Protein AF-A0A928T4J9-F1 (afdb_monomer)

Sequence (83 aa):
MKAAATSDTSLAERLVAFAERGPGDAYYRLSRVVARVLVSRRLRQRKKWCDLARQLSQNAGVEDRLVMQAMRWLNQTQPIAQS

Foldseek 3Di:
DDPDDPDPQDPLNVQVVCCVVDPVCSLVVLLVLLLVCVLDPVSVVDVSSVVSSVSNVVDPSNDPVSSVVSVVVSVVPPDPPDD

Secondary structure (DSSP, 8-state):
----------HHHHHHHHHHTS-TTHHHHHHHHHHHHHH-HHHHTSHHHHHHHHHHTTSTTS-HHHHHHHHHHHHHHS-----

pLDDT: mean 74.88, std 15.57, range [36.91, 89.88]

Solvent-accessible surface area (backbone atoms only — not comparable to full-atom values): 4877 Å² total; per-residue (Å²): 135,82,87,72,93,81,74,92,71,48,72,42,58,56,52,49,58,45,29,76,75,43,60,94,59,36,34,58,51,52,23,50,51,34,28,52,32,73,70,33,69,76,40,54,72,36,63,71,48,46,53,40,31,55,54,42,61,69,36,86,69,29,44,64,66,56,34,50,48,46,52,49,50,51,66,66,69,47,74,77,81,78,128

Structure (mmCIF, N/CA/C/O backbone):
data_AF-A0A928T4J9-F1
#
_entry.id   AF-A0A928T4J9-F1
#
loop_
_atom_site.group_PDB
_atom_site.id
_atom_site.type_symbol
_atom_site.label_atom_id
_atom_site.label_alt_id
_atom_site.label_comp_id
_atom_site.label_asym_id
_atom_site.label_entity_id
_atom_site.label_seq_id
_atom_site.pdbx_PDB_ins_code
_atom_site.Cartn_x
_atom_site.Cartn_y
_atom_site.Cartn_z
_atom_site.occupancy
_atom_site.B_iso_or_equiv
_atom_site.auth_seq_id
_atom_site.auth_comp_id
_atom_site.auth_asym_id
_atom_site.auth_atom_id
_atom_site.pdbx_PDB_model_num
ATOM 1 N N . MET A 1 1 ? -0.999 38.818 -13.766 1.00 40.03 1 MET A N 1
ATOM 2 C CA . MET A 1 1 ? -1.367 37.422 -14.090 1.00 40.03 1 MET A CA 1
ATOM 3 C C . MET A 1 1 ? -0.954 36.547 -12.914 1.00 40.03 1 MET A C 1
ATOM 5 O O . MET A 1 1 ? 0.216 36.533 -12.567 1.00 40.03 1 MET A O 1
ATOM 9 N N . LYS A 1 2 ? -1.928 35.958 -12.214 1.00 36.91 2 LYS A N 1
ATOM 10 C CA . LYS A 1 2 ? -1.759 35.249 -10.936 1.00 36.91 2 LYS A CA 1
ATOM 11 C C . LYS A 1 2 ? -1.430 33.787 -11.255 1.00 36.91 2 LYS A C 1
ATOM 13 O O . LYS A 1 2 ? -2.294 33.091 -11.775 1.00 36.91 2 LYS A O 1
ATOM 18 N N . ALA A 1 3 ? -0.193 33.349 -11.017 1.00 37.19 3 ALA A N 1
ATOM 19 C CA . ALA A 1 3 ? 0.172 31.942 -11.161 1.00 37.19 3 ALA A CA 1
ATOM 20 C C . ALA A 1 3 ? -0.590 31.138 -10.096 1.00 37.19 3 ALA A C 1
ATOM 22 O O . ALA A 1 3 ? -0.354 31.285 -8.897 1.00 37.19 3 ALA A O 1
ATOM 23 N N . ALA A 1 4 ? -1.591 30.389 -10.550 1.00 37.78 4 ALA A N 1
ATOM 24 C CA . ALA A 1 4 ? -2.420 29.529 -9.729 1.00 37.78 4 ALA A CA 1
ATOM 25 C C . ALA A 1 4 ? -1.626 28.288 -9.294 1.00 37.78 4 ALA A C 1
ATOM 27 O O . ALA A 1 4 ? -0.815 27.761 -10.048 1.00 37.78 4 ALA A O 1
ATOM 28 N N . ALA A 1 5 ? -1.872 27.868 -8.056 1.00 47.28 5 ALA A N 1
ATOM 29 C CA . ALA A 1 5 ? -1.272 26.736 -7.367 1.00 47.28 5 ALA A CA 1
ATOM 30 C C . ALA A 1 5 ? -1.148 25.460 -8.226 1.00 47.28 5 ALA A C 1
ATOM 32 O O . ALA A 1 5 ? -2.144 24.885 -8.653 1.00 47.28 5 ALA A O 1
ATOM 33 N N . THR A 1 6 ? 0.080 24.977 -8.390 1.00 46.56 6 THR A N 1
ATOM 34 C CA . THR A 1 6 ? 0.423 23.631 -8.877 1.00 46.56 6 THR A CA 1
ATOM 35 C C . THR A 1 6 ? 1.606 23.183 -8.009 1.00 46.56 6 THR A C 1
ATOM 37 O O . THR A 1 6 ? 2.646 23.832 -8.049 1.00 46.56 6 THR A O 1
ATOM 40 N N . SER A 1 7 ? 1.557 22.193 -7.121 1.00 45.56 7 SER A N 1
ATOM 41 C CA . SER A 1 7 ? 0.710 21.009 -7.050 1.00 45.56 7 SER A CA 1
ATOM 42 C C . SER A 1 7 ? 0.740 20.491 -5.606 1.00 45.56 7 SER A C 1
ATOM 44 O O . SER A 1 7 ? 1.820 20.203 -5.090 1.00 45.56 7 SER A O 1
ATOM 46 N N . ASP A 1 8 ? -0.412 20.318 -4.956 1.00 52.88 8 ASP A N 1
ATOM 47 C CA . ASP A 1 8 ? -0.514 19.462 -3.763 1.00 52.88 8 ASP A CA 1
ATOM 48 C C . ASP A 1 8 ? -0.454 18.002 -4.235 1.00 52.88 8 ASP A C 1
ATOM 50 O O . ASP A 1 8 ? -1.449 17.279 -4.258 1.00 52.88 8 ASP A O 1
ATOM 54 N N . THR A 1 9 ? 0.712 17.581 -4.732 1.00 63.91 9 THR A N 1
ATOM 55 C CA . THR A 1 9 ? 0.924 16.201 -5.166 1.00 63.91 9 THR A CA 1
ATOM 56 C C . THR A 1 9 ? 0.698 15.305 -3.962 1.00 63.91 9 THR A C 1
ATOM 58 O O . THR A 1 9 ? 1.374 15.433 -2.931 1.00 63.91 9 THR A O 1
ATOM 61 N N . SER A 1 10 ? -0.275 14.409 -4.083 1.00 82.75 10 SER A N 1
ATOM 62 C CA . SER A 1 10 ? -0.664 13.531 -2.993 1.00 82.75 10 SER A CA 1
ATOM 63 C C . SER A 1 10 ? 0.543 12.704 -2.541 1.00 82.75 10 SER A C 1
ATOM 65 O O . SER A 1 10 ? 1.439 12.358 -3.317 1.00 82.75 10 SER A O 1
ATOM 67 N N . LEU A 1 11 ? 0.599 12.369 -1.249 1.00 85.44 11 LEU A N 1
ATOM 68 C CA . LEU A 1 11 ? 1.676 11.525 -0.727 1.00 85.44 11 LEU A CA 1
ATOM 69 C C . LEU A 1 11 ? 1.766 10.192 -1.494 1.00 85.44 11 LEU A C 1
ATOM 71 O O . LEU A 1 11 ? 2.866 9.688 -1.693 1.00 85.44 11 LEU A O 1
ATOM 75 N N . ALA A 1 12 ? 0.629 9.653 -1.945 1.00 85.56 12 ALA A N 1
ATOM 76 C CA . ALA A 1 12 ? 0.577 8.446 -2.761 1.00 85.56 12 ALA A CA 1
ATOM 77 C C . ALA A 1 12 ? 1.314 8.625 -4.095 1.00 85.56 12 ALA A C 1
ATOM 79 O O . ALA A 1 12 ? 2.197 7.831 -4.403 1.00 85.56 12 ALA A O 1
ATOM 80 N N . GLU A 1 13 ? 1.024 9.694 -4.838 1.00 86.06 13 GLU A N 1
ATOM 81 C CA . GLU A 1 13 ? 1.690 9.996 -6.113 1.00 86.06 13 GLU A CA 1
ATOM 82 C C . GLU A 1 13 ? 3.199 10.174 -5.940 1.00 86.06 13 GLU A C 1
ATOM 84 O O . GLU A 1 13 ? 3.979 9.658 -6.734 1.00 86.06 13 GLU A O 1
ATOM 89 N N . ARG A 1 14 ? 3.639 10.838 -4.865 1.00 88.06 14 ARG A N 1
ATOM 90 C CA . ARG A 1 14 ? 5.075 10.994 -4.577 1.00 88.06 14 ARG A CA 1
ATOM 91 C C . ARG A 1 14 ? 5.759 9.656 -4.310 1.00 88.06 14 ARG A C 1
ATOM 93 O O . ARG A 1 14 ? 6.892 9.450 -4.735 1.00 88.06 14 ARG A O 1
ATOM 100 N N . LEU A 1 15 ? 5.086 8.762 -3.590 1.00 87.81 15 LEU A N 1
ATOM 101 C CA . LEU A 1 15 ? 5.593 7.426 -3.288 1.00 87.81 15 LEU A CA 1
ATOM 102 C C . LEU A 1 15 ? 5.637 6.536 -4.536 1.00 87.81 15 LEU A C 1
ATOM 104 O O . LEU A 1 15 ? 6.600 5.794 -4.707 1.00 87.81 15 LEU A O 1
ATOM 108 N N . VAL A 1 16 ? 4.641 6.646 -5.416 1.00 87.12 16 VAL A N 1
ATOM 109 C CA . VAL A 1 16 ? 4.614 5.965 -6.718 1.00 87.12 16 VAL A CA 1
ATOM 110 C C . VAL A 1 16 ? 5.732 6.479 -7.619 1.00 87.12 16 VAL A C 1
ATOM 112 O O . VAL A 1 16 ? 6.529 5.682 -8.096 1.00 87.12 16 VAL A O 1
ATOM 115 N N . ALA A 1 17 ? 5.870 7.797 -7.778 1.00 86.81 17 ALA A N 1
ATOM 116 C CA . ALA A 1 17 ? 6.931 8.390 -8.593 1.00 86.81 17 ALA A CA 1
ATOM 117 C C . ALA A 1 17 ? 8.333 8.022 -8.075 1.00 86.81 17 ALA A C 1
ATOM 119 O O . ALA A 1 17 ? 9.275 7.851 -8.850 1.00 86.81 17 ALA A O 1
ATOM 120 N N . PHE A 1 18 ? 8.482 7.877 -6.754 1.00 87.12 18 PHE A N 1
ATOM 121 C CA . PHE A 1 18 ? 9.704 7.344 -6.163 1.00 87.12 18 PHE A CA 1
ATOM 122 C C . PHE A 1 18 ? 9.905 5.863 -6.499 1.00 87.12 18 PHE A C 1
ATOM 124 O O . PHE A 1 18 ? 11.032 5.459 -6.760 1.00 87.12 18 PHE A O 1
ATOM 131 N N . ALA A 1 19 ? 8.842 5.056 -6.509 1.00 86.88 19 ALA A N 1
ATOM 132 C CA . ALA A 1 19 ? 8.932 3.644 -6.859 1.00 86.88 19 ALA A CA 1
ATOM 133 C C . ALA A 1 19 ? 9.260 3.410 -8.339 1.00 86.88 19 ALA A C 1
ATOM 135 O O . ALA A 1 19 ? 10.060 2.532 -8.638 1.00 86.88 19 ALA A O 1
ATOM 136 N N . GLU A 1 20 ? 8.729 4.233 -9.243 1.00 85.44 20 GLU A N 1
ATOM 137 C CA . GLU A 1 20 ? 9.052 4.205 -10.678 1.00 85.44 20 GLU A CA 1
ATOM 138 C C . GLU A 1 20 ? 10.530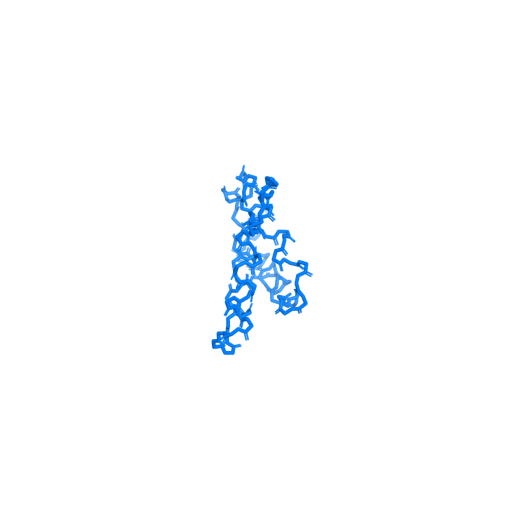 4.481 -10.963 1.00 85.44 20 GLU A C 1
ATOM 140 O O . GLU A 1 20 ? 11.110 3.905 -11.878 1.00 85.44 20 GLU A O 1
ATOM 145 N N . ARG A 1 21 ? 11.141 5.373 -10.177 1.00 86.31 21 ARG A N 1
ATOM 146 C CA . ARG 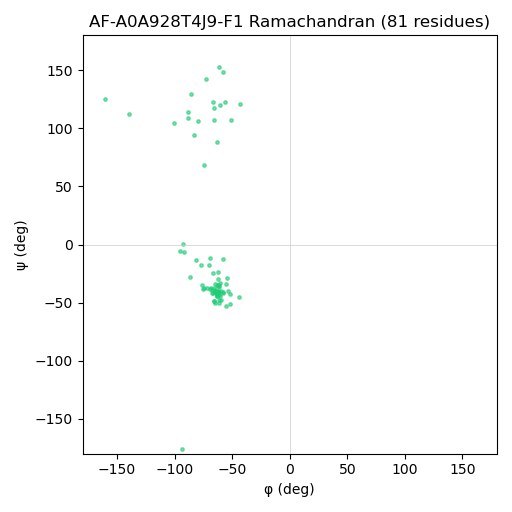A 1 21 ? 12.552 5.776 -10.313 1.00 86.31 21 ARG A CA 1
ATOM 147 C C . ARG A 1 21 ? 13.486 4.996 -9.390 1.00 86.31 21 ARG A C 1
ATOM 149 O O . ARG A 1 21 ? 14.693 5.230 -9.387 1.00 86.31 21 ARG A O 1
ATOM 156 N N . GLY A 1 22 ? 12.907 4.167 -8.535 1.00 78.00 22 GLY A N 1
ATOM 157 C CA . GLY A 1 22 ? 13.568 3.535 -7.414 1.00 78.00 22 GLY A CA 1
ATOM 158 C C . GLY A 1 22 ? 14.110 2.149 -7.749 1.00 78.00 22 GLY A C 1
ATOM 159 O O . GLY A 1 22 ? 14.042 1.687 -8.887 1.00 78.00 22 GLY A O 1
ATOM 160 N N . PRO A 1 23 ? 14.656 1.458 -6.740 1.00 72.56 23 PRO A N 1
ATOM 161 C CA . PRO A 1 23 ? 15.068 0.068 -6.881 1.00 72.56 23 PRO A CA 1
ATOM 162 C C . PRO A 1 23 ? 13.868 -0.825 -7.233 1.00 72.56 23 PRO A C 1
ATOM 164 O O . PRO A 1 23 ? 12.734 -0.533 -6.852 1.00 72.56 23 PRO A O 1
ATOM 167 N N . GLY A 1 24 ? 14.118 -1.947 -7.915 1.00 77.12 24 GLY A N 1
ATOM 168 C CA . GLY A 1 24 ? 13.067 -2.852 -8.409 1.00 77.12 24 GLY A CA 1
ATOM 169 C C . GLY A 1 24 ? 12.126 -3.426 -7.335 1.00 77.12 24 GLY A C 1
ATOM 170 O O . GLY A 1 24 ? 11.072 -3.956 -7.667 1.00 77.12 24 GLY A O 1
ATOM 171 N N . ASP A 1 25 ? 12.457 -3.291 -6.047 1.00 82.31 25 ASP A N 1
ATOM 172 C CA . ASP A 1 25 ? 11.617 -3.700 -4.916 1.00 82.31 25 ASP A CA 1
ATOM 173 C C . ASP A 1 25 ? 10.708 -2.578 -4.371 1.00 82.31 25 ASP A C 1
ATOM 175 O O . ASP A 1 25 ? 9.961 -2.789 -3.411 1.00 82.31 25 ASP A O 1
ATOM 179 N N . ALA A 1 26 ? 10.740 -1.370 -4.936 1.00 84.44 26 ALA A N 1
ATOM 180 C CA . ALA A 1 26 ? 10.009 -0.233 -4.384 1.00 84.44 26 ALA A CA 1
ATOM 181 C C . ALA A 1 26 ? 8.483 -0.438 -4.411 1.00 84.44 26 ALA A C 1
ATOM 183 O O . ALA A 1 26 ? 7.805 -0.191 -3.410 1.00 84.44 26 ALA A O 1
ATOM 184 N N . TYR A 1 27 ? 7.947 -0.996 -5.496 1.00 84.19 27 TYR A N 1
ATOM 185 C CA . TYR A 1 27 ? 6.534 -1.374 -5.604 1.00 84.19 27 TYR A CA 1
ATOM 186 C C . TYR A 1 27 ? 6.116 -2.459 -4.604 1.00 84.19 27 TYR A C 1
ATOM 188 O O . TYR A 1 27 ? 5.028 -2.406 -4.016 1.00 84.19 27 TYR A O 1
ATOM 196 N N . TYR A 1 28 ? 7.019 -3.396 -4.311 1.00 83.38 28 TYR A N 1
ATOM 197 C CA . TYR A 1 28 ? 6.817 -4.389 -3.260 1.00 83.38 28 TYR A CA 1
ATOM 198 C C . TYR A 1 28 ? 6.690 -3.723 -1.879 1.00 83.38 28 TYR A C 1
ATOM 200 O O . TYR A 1 28 ? 5.814 -4.071 -1.081 1.00 83.38 28 TYR A O 1
ATOM 208 N N . ARG A 1 29 ? 7.501 -2.696 -1.594 1.00 85.88 29 ARG A N 1
ATOM 209 C CA . ARG A 1 29 ? 7.400 -1.924 -0.342 1.00 85.88 29 ARG A CA 1
ATOM 210 C C . ARG A 1 29 ? 6.080 -1.159 -0.238 1.00 85.88 29 ARG A C 1
ATOM 212 O O . ARG A 1 29 ? 5.481 -1.168 0.838 1.00 85.88 29 ARG A O 1
ATOM 219 N N . LEU A 1 30 ? 5.599 -0.554 -1.327 1.00 87.81 30 LEU A N 1
ATOM 220 C CA . LEU A 1 30 ? 4.285 0.109 -1.353 1.00 87.81 30 LEU A CA 1
ATOM 221 C C . LEU A 1 30 ? 3.154 -0.881 -1.055 1.00 87.81 30 LEU A C 1
ATOM 223 O O . LEU A 1 30 ? 2.313 -0.619 -0.193 1.00 87.81 30 LEU A O 1
ATOM 227 N N . SER A 1 31 ? 3.206 -2.062 -1.668 1.00 86.06 31 SER A N 1
ATOM 228 C CA . SER A 1 31 ? 2.254 -3.150 -1.416 1.00 86.06 31 SER A CA 1
ATOM 229 C C . SER A 1 31 ? 2.241 -3.571 0.059 1.00 86.06 31 SER A C 1
ATOM 231 O O . SER A 1 31 ? 1.178 -3.743 0.658 1.00 86.06 31 SER A O 1
ATOM 233 N N . ARG A 1 32 ? 3.413 -3.642 0.709 1.00 85.25 32 ARG A N 1
ATOM 234 C CA . ARG A 1 32 ? 3.513 -3.916 2.155 1.00 85.25 32 ARG A CA 1
ATOM 235 C C . ARG A 1 32 ? 2.913 -2.813 3.023 1.00 85.25 32 ARG A C 1
ATOM 237 O O . ARG A 1 32 ? 2.374 -3.121 4.086 1.00 85.25 32 ARG A O 1
ATOM 244 N N . VAL A 1 33 ? 3.001 -1.549 2.611 1.00 87.56 33 VAL A N 1
ATOM 245 C CA . VAL A 1 33 ? 2.360 -0.436 3.329 1.00 87.56 33 VAL A CA 1
ATOM 246 C C . VAL A 1 33 ? 0.842 -0.570 3.257 1.00 87.56 33 VAL A C 1
ATOM 248 O O . VAL A 1 33 ? 0.195 -0.538 4.305 1.00 87.56 33 VAL A O 1
ATOM 251 N N . VAL A 1 34 ? 0.289 -0.794 2.060 1.00 87.81 34 VAL A N 1
ATOM 252 C CA . VAL A 1 34 ? -1.151 -1.029 1.854 1.00 87.81 34 VAL A CA 1
ATOM 253 C C . VAL A 1 34 ? -1.624 -2.187 2.726 1.00 87.81 34 VAL A C 1
ATOM 255 O O . VAL A 1 34 ? -2.518 -2.016 3.557 1.00 87.81 34 VAL A O 1
ATOM 258 N N . ALA A 1 35 ? -0.948 -3.332 2.629 1.00 85.12 35 ALA A N 1
ATOM 259 C CA . ALA A 1 35 ? -1.206 -4.488 3.472 1.00 85.12 35 ALA A CA 1
ATOM 260 C C . ALA A 1 35 ? -1.194 -4.125 4.964 1.00 85.12 35 ALA A C 1
ATOM 262 O O . ALA A 1 35 ? -2.159 -4.392 5.676 1.00 85.12 35 ALA A O 1
ATOM 263 N N . ARG A 1 36 ? -0.144 -3.453 5.452 1.00 86.19 36 ARG A N 1
ATOM 264 C CA . ARG A 1 36 ? -0.003 -3.098 6.872 1.00 86.19 36 ARG A CA 1
ATOM 265 C C . ARG A 1 36 ? -1.124 -2.186 7.377 1.00 86.19 36 ARG A C 1
ATOM 267 O O . ARG A 1 36 ? -1.543 -2.307 8.530 1.00 86.19 36 ARG A O 1
ATOM 274 N N . VAL A 1 37 ? -1.615 -1.281 6.535 1.00 88.12 37 VAL A N 1
ATOM 275 C CA . VAL A 1 37 ? -2.784 -0.464 6.871 1.00 88.12 37 VAL A CA 1
ATOM 276 C C . VAL A 1 37 ? -4.018 -1.346 7.002 1.00 88.12 37 VAL A C 1
ATOM 278 O O . VAL A 1 37 ? -4.705 -1.256 8.015 1.00 88.12 37 VAL A O 1
ATOM 281 N N . LEU A 1 38 ? -4.267 -2.228 6.032 1.00 82.69 38 LEU A N 1
ATOM 282 C CA . LEU A 1 38 ? -5.434 -3.113 6.026 1.00 82.69 38 LEU A CA 1
ATOM 283 C C . LEU A 1 38 ? -5.440 -4.067 7.225 1.00 82.69 38 LEU A C 1
ATOM 285 O O . LEU A 1 38 ? -6.497 -4.324 7.804 1.00 82.69 38 LEU A O 1
ATOM 289 N N . VAL A 1 39 ? -4.264 -4.535 7.649 1.00 83.75 39 VAL A N 1
ATOM 290 C CA . VAL A 1 39 ? -4.163 -5.482 8.758 1.00 83.75 39 VAL A CA 1
ATOM 291 C C . VAL A 1 39 ? -4.346 -4.841 10.129 1.00 83.75 39 VAL A C 1
ATOM 293 O O . VAL A 1 39 ? -4.917 -5.433 11.045 1.00 83.75 39 VAL A O 1
ATOM 296 N N . SER A 1 40 ? -3.873 -3.607 10.299 1.00 86.38 40 SER A N 1
ATOM 297 C CA . SER A 1 40 ? -3.825 -2.970 11.608 1.00 86.38 40 SER A CA 1
ATOM 298 C C . SER A 1 40 ? -5.122 -2.227 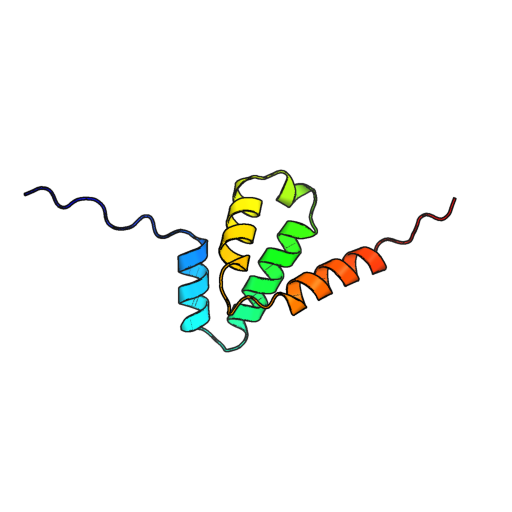11.908 1.00 86.38 40 SER A C 1
ATOM 300 O O . SER A 1 40 ? -5.422 -1.198 11.305 1.00 86.38 40 SER A O 1
ATOM 302 N N . ARG A 1 41 ? -5.877 -2.687 12.915 1.00 83.00 41 ARG A N 1
ATOM 303 C CA . ARG A 1 41 ? -7.091 -1.996 1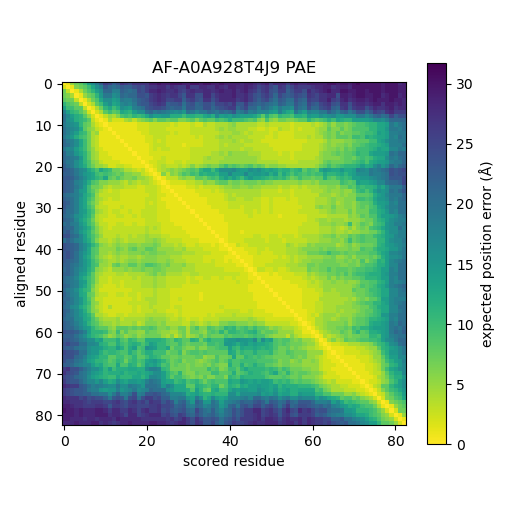3.396 1.00 83.00 41 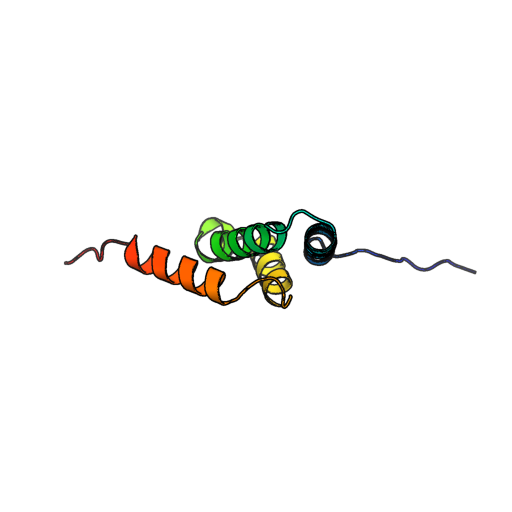ARG A CA 1
ATOM 304 C C . ARG A 1 41 ? -6.818 -0.530 13.759 1.00 83.00 41 ARG A C 1
ATOM 306 O O . ARG A 1 41 ? -7.605 0.342 13.407 1.00 83.00 41 ARG A O 1
ATOM 313 N N . ARG A 1 42 ? -5.674 -0.248 14.393 1.00 88.88 42 ARG A N 1
ATOM 314 C CA . ARG A 1 42 ? -5.261 1.113 14.774 1.00 88.88 42 ARG A CA 1
ATOM 315 C C . ARG A 1 42 ? -4.996 2.010 13.562 1.00 88.88 42 ARG A C 1
ATOM 317 O O . ARG A 1 42 ? -5.309 3.196 13.609 1.00 88.88 42 ARG A O 1
ATOM 324 N N . LEU A 1 43 ? -4.413 1.470 12.489 1.00 86.75 43 LEU A N 1
ATOM 325 C CA . LEU A 1 43 ? -4.191 2.240 11.261 1.00 86.75 43 LEU A CA 1
ATOM 326 C C . LEU A 1 43 ? -5.497 2.439 10.492 1.00 86.75 43 LEU A C 1
ATOM 328 O O . LEU A 1 43 ? -5.738 3.546 10.025 1.00 86.75 43 LEU A O 1
ATOM 332 N N . ARG A 1 44 ? -6.382 1.433 10.464 1.00 84.69 44 ARG A N 1
ATOM 333 C CA . ARG A 1 44 ? -7.714 1.553 9.847 1.00 84.69 44 ARG A CA 1
ATOM 334 C C . ARG A 1 44 ? -8.616 2.601 10.501 1.00 84.69 44 ARG A C 1
ATOM 336 O O . ARG A 1 44 ? -9.441 3.205 9.828 1.00 84.69 44 ARG A O 1
ATOM 343 N N . GL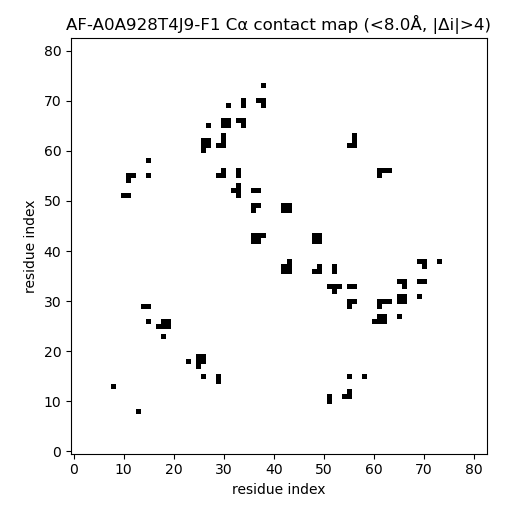N A 1 45 ? -8.449 2.855 11.798 1.00 88.56 45 GLN A N 1
ATOM 344 C CA . GLN A 1 45 ? -9.178 3.921 12.502 1.00 88.56 45 GLN A CA 1
ATOM 345 C C . GLN A 1 45 ? -8.734 5.332 12.092 1.00 88.56 45 GLN A C 1
ATOM 347 O O . GLN A 1 45 ? -9.433 6.308 12.348 1.00 88.56 45 GLN A O 1
ATOM 352 N N . ARG A 1 46 ? -7.565 5.468 11.463 1.00 89.69 46 ARG A N 1
ATOM 353 C CA . ARG A 1 46 ? -7.015 6.755 11.044 1.00 89.69 46 ARG A CA 1
ATOM 354 C C . ARG A 1 46 ? -7.266 6.952 9.553 1.00 89.69 46 ARG A C 1
ATOM 356 O O . ARG A 1 46 ? -6.532 6.417 8.725 1.00 89.69 46 ARG A O 1
ATOM 363 N N . LYS A 1 47 ? -8.245 7.801 9.226 1.00 86.31 47 LYS A N 1
ATOM 364 C CA . LYS A 1 47 ? -8.673 8.117 7.850 1.00 86.31 47 LYS A CA 1
ATOM 365 C C . LYS A 1 47 ? -7.511 8.358 6.873 1.00 86.31 47 LYS A C 1
ATOM 367 O O . LYS A 1 47 ? -7.485 7.746 5.814 1.00 86.31 47 LYS A O 1
ATOM 372 N N . LYS A 1 48 ? -6.494 9.131 7.277 1.00 89.88 48 LYS A N 1
ATOM 373 C CA . LYS A 1 48 ? -5.285 9.402 6.473 1.00 89.88 48 LYS A CA 1
ATOM 374 C C . LYS A 1 48 ? -4.604 8.135 5.939 1.00 89.88 48 LYS A C 1
ATOM 376 O O . LYS A 1 48 ? -4.159 8.117 4.798 1.00 89.88 48 LYS A O 1
ATOM 381 N N . TRP A 1 49 ? -4.490 7.092 6.760 1.00 88.00 49 TRP A N 1
ATOM 382 C CA . TRP A 1 49 ? -3.828 5.852 6.355 1.00 88.00 49 TRP A CA 1
ATOM 383 C C . TRP A 1 49 ? -4.703 5.029 5.415 1.00 88.00 49 TRP A C 1
ATOM 385 O O . TRP A 1 49 ? -4.186 4.477 4.449 1.00 88.00 49 TRP A O 1
ATOM 395 N N . CYS A 1 50 ? -6.016 4.996 5.652 1.00 86.75 50 CYS A N 1
ATOM 396 C CA . CYS A 1 50 ? -6.971 4.356 4.748 1.00 86.75 50 CYS A CA 1
ATOM 397 C C . CYS A 1 50 ? -7.002 5.027 3.374 1.00 86.75 50 CYS A C 1
ATOM 399 O O . CYS A 1 50 ? -6.990 4.333 2.362 1.00 86.75 50 CYS A O 1
ATOM 401 N N . ASP A 1 51 ? -7.009 6.359 3.338 1.00 88.19 51 ASP A N 1
ATOM 402 C CA . ASP A 1 51 ? -7.017 7.116 2.087 1.00 88.19 51 ASP A CA 1
ATOM 403 C C . ASP A 1 51 ? -5.702 6.917 1.321 1.00 88.19 51 ASP A C 1
ATOM 405 O O . ASP A 1 51 ? -5.734 6.658 0.120 1.00 88.19 51 ASP A O 1
ATOM 409 N N . LEU A 1 52 ? -4.558 6.913 2.018 1.00 87.69 52 LEU A N 1
ATOM 410 C CA . LEU A 1 52 ? -3.265 6.577 1.417 1.00 87.69 52 LEU A CA 1
ATOM 411 C C . LEU A 1 52 ? -3.257 5.157 0.837 1.00 87.69 52 LEU A C 1
ATOM 413 O O . LEU A 1 52 ? -2.828 4.962 -0.294 1.00 87.69 52 LEU A O 1
ATOM 417 N N . ALA A 1 53 ? -3.729 4.165 1.595 1.00 87.25 53 ALA A N 1
ATOM 418 C CA . ALA A 1 53 ? -3.765 2.780 1.136 1.00 87.25 53 ALA A CA 1
ATOM 419 C C . ALA A 1 53 ? -4.674 2.610 -0.089 1.00 87.25 53 ALA A C 1
ATOM 421 O O . ALA A 1 53 ? -4.288 1.917 -1.024 1.00 87.25 53 ALA A O 1
ATOM 422 N N . ARG A 1 54 ? -5.830 3.290 -0.107 1.00 85.50 54 ARG A N 1
ATOM 423 C CA . ARG A 1 54 ? -6.757 3.302 -1.246 1.00 85.50 54 ARG A CA 1
ATOM 424 C C . ARG A 1 54 ? -6.126 3.926 -2.491 1.00 85.50 54 ARG A C 1
ATOM 426 O O . ARG A 1 54 ? -6.301 3.397 -3.579 1.00 85.50 54 ARG A O 1
ATOM 433 N N . GLN A 1 55 ? -5.411 5.039 -2.341 1.00 88.44 55 GLN A N 1
ATOM 434 C CA . GLN A 1 55 ? -4.731 5.690 -3.465 1.00 88.44 55 GLN A CA 1
ATOM 435 C C . GLN A 1 55 ? -3.575 4.833 -3.993 1.00 88.44 55 GLN A C 1
ATOM 437 O O . GLN A 1 55 ? -3.428 4.675 -5.199 1.00 88.44 55 GLN A O 1
ATOM 442 N N . LEU A 1 56 ? -2.783 4.225 -3.105 1.00 87.19 56 LEU A N 1
ATOM 443 C CA . LEU A 1 56 ? -1.695 3.333 -3.511 1.00 87.19 56 LEU A CA 1
ATOM 444 C C . LEU A 1 56 ? -2.216 2.075 -4.222 1.00 87.19 56 LEU A C 1
ATOM 446 O O . LEU A 1 56 ? -1.628 1.677 -5.219 1.00 87.19 56 LEU A O 1
ATOM 450 N N . SER A 1 57 ? -3.326 1.481 -3.769 1.00 83.75 57 SER A N 1
ATOM 451 C CA . SER A 1 57 ? -3.912 0.292 -4.411 1.00 83.75 57 SER A CA 1
ATOM 452 C C . SER A 1 57 ? -4.518 0.557 -5.793 1.00 83.75 57 SER A C 1
ATOM 454 O O . SER A 1 57 ? -4.866 -0.384 -6.488 1.00 83.75 57 SER A O 1
ATOM 456 N N . GLN A 1 58 ? -4.693 1.819 -6.193 1.00 84.56 58 GLN A N 1
ATOM 457 C CA . GLN A 1 58 ? -5.148 2.165 -7.546 1.00 84.56 58 GLN A CA 1
ATOM 458 C C . GLN A 1 58 ? -4.008 2.141 -8.570 1.00 84.56 58 GLN A C 1
ATOM 460 O O . GLN A 1 58 ? -4.263 2.196 -9.771 1.00 84.56 58 GLN A O 1
ATOM 465 N N . ASN A 1 59 ? -2.753 2.085 -8.119 1.00 83.81 59 ASN A N 1
ATOM 466 C CA . ASN A 1 59 ? -1.607 2.042 -9.009 1.00 83.81 59 ASN A CA 1
ATOM 467 C C . ASN A 1 59 ? -1.302 0.600 -9.448 1.00 83.81 59 ASN A C 1
ATOM 469 O O . ASN A 1 59 ? -1.130 -0.277 -8.607 1.00 83.81 59 ASN A O 1
ATOM 473 N N . ALA A 1 60 ? -1.158 0.377 -10.758 1.00 75.56 60 ALA A N 1
ATOM 474 C CA . ALA A 1 60 ? -0.959 -0.952 -11.344 1.00 75.56 60 ALA A CA 1
ATOM 475 C C . ALA A 1 60 ? 0.327 -1.670 -10.890 1.00 75.56 60 ALA A C 1
ATOM 477 O O . ALA A 1 60 ? 0.385 -2.896 -10.935 1.00 75.56 60 ALA A O 1
ATOM 478 N N . GLY A 1 61 ? 1.353 -0.934 -10.445 1.00 74.50 61 GLY A N 1
ATOM 479 C CA . GLY A 1 61 ? 2.574 -1.530 -9.900 1.00 74.50 61 GLY A CA 1
ATOM 480 C C . GLY A 1 61 ? 2.414 -2.045 -8.466 1.00 74.50 61 GLY A C 1
ATOM 481 O O . GLY A 1 61 ? 3.218 -2.849 -8.001 1.00 74.50 61 GLY A O 1
ATOM 482 N N . VAL A 1 62 ? 1.375 -1.616 -7.746 1.00 76.00 62 VAL A N 1
ATOM 483 C CA . VAL A 1 62 ? 1.034 -2.154 -6.425 1.00 76.00 62 VAL A CA 1
ATOM 484 C C . VAL A 1 62 ? 0.216 -3.427 -6.633 1.00 76.00 62 VAL A C 1
ATOM 486 O O . VAL A 1 62 ? -0.992 -3.382 -6.834 1.00 76.00 62 VAL A O 1
ATOM 489 N N . GLU A 1 63 ? 0.887 -4.580 -6.624 1.00 71.06 63 GLU A N 1
ATOM 490 C CA . GLU A 1 63 ? 0.246 -5.853 -6.956 1.00 71.06 63 GLU A CA 1
ATOM 491 C C . GLU A 1 63 ? -0.820 -6.282 -5.934 1.00 71.06 63 GLU A C 1
ATOM 493 O O . GLU A 1 63 ? -0.529 -6.594 -4.771 1.00 71.06 63 GLU A O 1
ATOM 498 N N . ASP A 1 64 ? -2.045 -6.477 -6.426 1.00 66.69 64 ASP A N 1
ATOM 499 C CA . ASP A 1 64 ? -3.161 -7.067 -5.675 1.00 66.69 64 ASP A CA 1
ATOM 500 C C . ASP A 1 64 ? -2.827 -8.440 -5.078 1.00 66.69 64 ASP A C 1
ATOM 502 O O . ASP 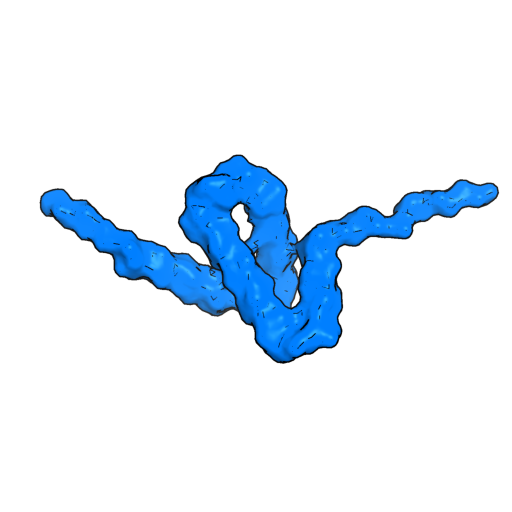A 1 64 ? -3.353 -8.817 -4.028 1.00 66.69 64 ASP A O 1
ATOM 506 N N . ARG A 1 65 ? -1.920 -9.200 -5.708 1.00 68.31 65 ARG A N 1
ATOM 507 C CA . ARG A 1 65 ? -1.477 -10.511 -5.207 1.00 68.31 65 ARG A CA 1
ATOM 508 C C . ARG A 1 65 ? -0.807 -10.403 -3.842 1.00 68.31 65 ARG A C 1
ATOM 510 O O . ARG A 1 65 ? -1.088 -11.225 -2.971 1.00 68.31 65 ARG A O 1
ATOM 517 N N . LEU A 1 66 ? 0.017 -9.379 -3.622 1.00 67.50 66 LEU A N 1
ATOM 518 C CA . LEU A 1 66 ? 0.693 -9.150 -2.343 1.00 67.50 66 LEU A CA 1
ATOM 519 C C . LEU A 1 66 ? -0.279 -8.667 -1.272 1.00 67.50 66 LEU A C 1
ATOM 521 O O . LEU A 1 66 ? -0.189 -9.084 -0.115 1.00 67.50 66 LEU A O 1
ATOM 525 N N . VAL A 1 67 ? -1.242 -7.832 -1.663 1.00 69.12 67 VAL A N 1
ATOM 526 C CA . VAL A 1 67 ? -2.328 -7.394 -0.783 1.00 69.12 67 VAL A CA 1
ATOM 527 C C . VAL A 1 67 ? -3.165 -8.599 -0.340 1.00 69.12 67 VAL A C 1
ATOM 529 O O . VAL A 1 67 ? -3.370 -8.802 0.858 1.00 69.12 67 VAL A O 1
ATOM 532 N N . MET A 1 68 ? -3.562 -9.463 -1.279 1.00 70.19 68 MET A N 1
ATOM 533 C CA . MET A 1 68 ? -4.275 -10.710 -0.994 1.00 70.19 68 MET A CA 1
ATOM 534 C C . MET A 1 68 ? -3.445 -11.686 -0.155 1.00 70.19 68 MET A C 1
ATOM 536 O O . MET A 1 68 ? -3.981 -12.316 0.755 1.00 70.19 68 MET A O 1
ATOM 540 N N . GLN A 1 69 ? -2.144 -11.821 -0.419 1.00 70.94 69 GLN A N 1
ATOM 541 C CA . GLN A 1 69 ? -1.260 -12.684 0.364 1.00 70.94 69 GLN A CA 1
ATOM 542 C C . GLN A 1 69 ? -1.136 -12.190 1.808 1.00 70.94 69 GLN A C 1
ATOM 544 O O . GLN A 1 69 ? -1.216 -12.995 2.734 1.00 70.94 69 GLN A O 1
ATOM 549 N N . ALA A 1 70 ? -1.014 -10.878 2.020 1.00 69.44 70 ALA A N 1
ATOM 550 C CA . ALA A 1 70 ? -0.995 -10.306 3.359 1.00 69.44 70 ALA A CA 1
ATOM 551 C C . ALA A 1 70 ? -2.329 -10.502 4.096 1.00 69.44 70 ALA A C 1
ATOM 553 O O . ALA A 1 70 ? -2.327 -10.821 5.285 1.00 69.44 70 ALA A O 1
ATOM 554 N N . MET A 1 71 ? -3.464 -10.375 3.398 1.00 68.81 71 MET A N 1
ATOM 555 C CA . MET A 1 71 ? -4.777 -10.708 3.962 1.00 68.81 71 MET A CA 1
ATOM 556 C C . MET A 1 71 ? -4.882 -12.191 4.345 1.00 68.81 71 MET A C 1
ATOM 558 O O . MET A 1 71 ? -5.380 -12.507 5.423 1.00 68.81 71 MET A O 1
ATOM 562 N N . ARG A 1 72 ? -4.374 -13.112 3.512 1.00 75.06 72 ARG A N 1
ATOM 563 C CA . ARG A 1 72 ? -4.343 -14.549 3.841 1.00 75.06 72 ARG A CA 1
ATOM 564 C C . ARG A 1 72 ? -3.472 -14.837 5.058 1.00 75.06 72 ARG A C 1
ATOM 566 O O . ARG A 1 72 ? -3.902 -15.577 5.934 1.00 75.06 72 ARG A O 1
ATOM 573 N N . TRP A 1 73 ? -2.290 -14.228 5.138 1.00 67.94 73 TRP A N 1
ATOM 574 C CA . TRP A 1 73 ? -1.395 -14.377 6.287 1.00 67.94 73 TRP A CA 1
ATOM 575 C C . TRP A 1 73 ? -2.068 -13.953 7.590 1.00 67.94 73 TRP A C 1
ATOM 577 O O . TRP A 1 73 ? -1.969 -14.661 8.585 1.00 67.94 73 TRP A O 1
ATOM 587 N N . LEU A 1 74 ? -2.824 -12.855 7.598 1.00 64.62 74 LEU A N 1
ATOM 588 C CA . LEU A 1 74 ? -3.600 -12.484 8.782 1.00 64.62 74 LEU A CA 1
ATOM 589 C C . LEU A 1 74 ? -4.640 -13.511 9.184 1.00 64.62 74 LEU A C 1
ATOM 591 O O . LEU A 1 74 ? -4.778 -13.790 10.371 1.00 64.62 74 LEU A O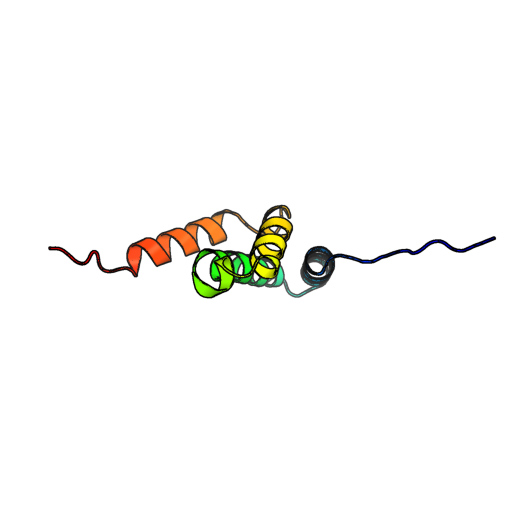 1
ATOM 595 N N . ASN A 1 75 ? -5.371 -14.041 8.207 1.00 62.56 75 ASN A N 1
ATOM 596 C CA . ASN A 1 75 ? -6.398 -15.039 8.469 1.00 62.56 75 ASN A CA 1
ATOM 597 C C . ASN A 1 75 ? -5.784 -16.352 8.976 1.00 62.56 75 ASN A C 1
ATOM 599 O O . ASN A 1 75 ? -6.451 -17.089 9.685 1.00 62.56 75 ASN A O 1
ATOM 603 N N . GLN A 1 76 ? -4.517 -16.625 8.651 1.00 64.19 76 GLN A N 1
ATOM 604 C CA . GLN A 1 76 ? -3.768 -17.784 9.143 1.00 64.19 76 GLN A CA 1
ATOM 605 C C . GLN A 1 76 ? -3.079 -17.539 10.495 1.00 64.19 76 GLN A C 1
ATOM 607 O O . GLN A 1 76 ? -2.874 -18.481 11.250 1.00 64.19 76 GLN A O 1
ATOM 612 N N . THR A 1 77 ? -2.715 -16.291 10.813 1.00 55.97 77 THR A N 1
ATOM 613 C CA . THR A 1 77 ? -2.020 -15.939 12.070 1.00 55.97 77 THR A CA 1
ATOM 614 C C . THR A 1 77 ? -2.992 -15.558 13.192 1.00 55.97 77 THR A C 1
ATOM 616 O O . THR A 1 77 ? -2.572 -15.358 14.328 1.00 55.97 77 THR A O 1
ATOM 619 N N . GLN A 1 78 ? -4.294 -15.453 12.910 1.00 49.94 78 GLN A N 1
ATOM 620 C CA . GLN A 1 78 ? -5.303 -15.549 13.95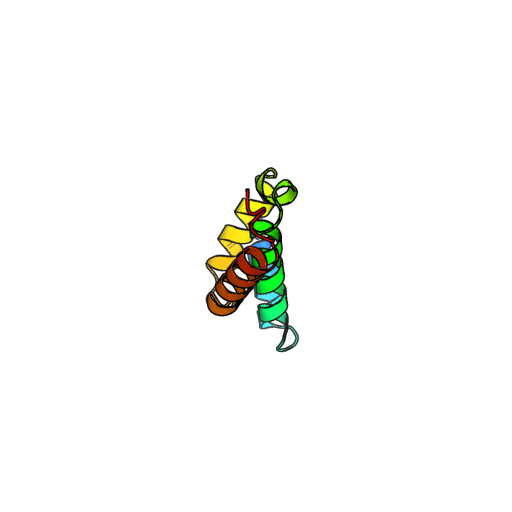8 1.00 49.94 78 GLN A CA 1
ATOM 621 C C . GLN A 1 78 ? -5.507 -17.037 14.254 1.00 49.94 78 GLN A C 1
ATOM 623 O O . GLN A 1 78 ? -6.123 -17.714 13.429 1.00 49.94 78 GLN A O 1
ATOM 628 N N . PRO A 1 79 ? -5.017 -17.582 15.387 1.00 45.06 79 PRO A N 1
ATOM 629 C CA . PRO A 1 79 ? -5.572 -18.836 15.851 1.00 45.06 79 PRO A CA 1
ATOM 630 C C . PRO A 1 79 ? -7.068 -18.584 15.998 1.00 45.06 79 PRO A C 1
ATOM 632 O O . PRO A 1 79 ? -7.492 -17.648 16.681 1.00 45.06 79 PRO A O 1
ATOM 635 N N . ILE A 1 80 ? -7.861 -19.384 15.293 1.00 53.78 80 ILE A N 1
ATOM 636 C CA . ILE A 1 80 ? -9.264 -19.567 15.622 1.00 53.78 80 ILE A CA 1
ATOM 637 C C . ILE A 1 80 ? -9.228 -19.912 17.109 1.00 53.78 80 ILE A C 1
ATOM 639 O O . ILE A 1 80 ? -8.718 -20.969 17.478 1.00 53.78 80 ILE A O 1
ATOM 643 N N . ALA A 1 81 ? -9.648 -18.983 17.967 1.00 50.88 81 ALA A N 1
ATOM 644 C CA . ALA A 1 81 ? -9.948 -19.301 19.348 1.00 50.88 81 ALA A CA 1
ATOM 645 C C . ALA A 1 81 ? -11.116 -20.286 19.270 1.00 50.88 81 ALA A C 1
ATOM 647 O O . ALA A 1 81 ? -12.271 -19.882 19.148 1.00 50.88 81 ALA A O 1
ATOM 648 N N . GLN A 1 82 ? -10.788 -21.575 19.166 1.00 47.03 82 GLN A N 1
ATOM 649 C CA . GLN A 1 82 ? -11.767 -22.641 19.199 1.00 47.03 82 GLN A CA 1
ATOM 650 C C . GLN A 1 82 ? -12.364 -22.624 20.601 1.00 47.03 82 GLN A C 1
ATOM 652 O O . GLN A 1 82 ? -11.642 -22.707 21.596 1.00 47.03 82 GLN A O 1
ATOM 657 N N . SER A 1 83 ? -13.668 -22.361 20.623 1.00 42.88 83 SER A N 1
ATOM 658 C CA . SER A 1 83 ? -14.548 -22.506 21.780 1.00 42.88 83 SER A CA 1
ATOM 659 C C . SER A 1 83 ? -14.739 -23.977 22.120 1.00 42.88 83 SER A C 1
ATOM 661 O O . SER A 1 83 ? -14.623 -24.802 21.184 1.00 42.88 83 SER A O 1
#

Mean predicted aligned error: 10.0 Å

Radius of gyration: 16.2 Å; Cα contacts (8 Å, |Δi|>4): 68; chains: 1; bounding box: 30×60×36 Å